Protein AF-A0A7R9P0W7-F1 (afdb_monomer_lite)

Foldseek 3Di:
DVVLVVLQVCCVPVLVVPPAAAEDDACCQPVNDPAVCRQVVQVVQVVVCLVVQKRAARPPDDDDDPSRVCVVVRSHDHRHHIDGNDDFWDWGWDAHPVRDIDIDIHGRDPDQPPDDDDDPDPDDDDDDDDDPDPVVRVVVVVVVVCVVPPDPDPPRDHDDPPPDDDDPDDDDDDDD

Sequence (176 aa):
DLDTKELNALAKVLLCNRQTPLPIGSIKSNLGNTDAASALVSVVKVLIAMEIGKIPPNYNYNKPSQQVPALVEDKYKVVTETMPWSGDLAAVNNVGLTGSFGHILLRTHSKEKVNFELPTDELPRLLVISGRTKEGLETIINKLYLVHLITPYPRGSQTGVATSGGVTSFGPKRRS

Radius of gyration: 22.58 Å; chains: 1; bounding box: 52×52×61 Å

InterPro domains:
  IPR014031 Beta-ketoacyl synthase, C-terminal domain [PF02801] (3-61)
  IPR016039 Thiolase-like [G3DSA:3.40.47.10] (3-117)
  IPR016039 Thiolase-like [SSF53901] (3-108)
  IPR020841 Polyketide synthase, beta-ketoacyl synthase domain [PS52004] (1-108)
  IPR032821 Polyketide synthase, C-terminal extension [PF16197] (64-144)
  IPR050091 Polyketide and Nonribosomal Peptide Biosynthesis Enzymes [PTHR43775] (3-144)

Organism: NCBI:txid61484

Structure (mmCIF, N/CA/C/O backbone):
data_AF-A0A7R9P0W7-F1
#
_entry.id   AF-A0A7R9P0W7-F1
#
loop_
_atom_site.group_PDB
_atom_site.id
_atom_site.type_symbol
_atom_site.label_atom_id
_atom_site.label_alt_id
_atom_site.label_comp_id
_atom_site.label_asym_id
_atom_site.label_entity_id
_atom_site.label_seq_id
_atom_site.pdbx_PDB_ins_code
_atom_site.Cartn_x
_atom_site.Cartn_y
_atom_site.Cartn_z
_atom_site.occupancy
_atom_site.B_iso_or_equiv
_atom_site.auth_seq_id
_atom_site.auth_comp_id
_atom_site.auth_asym_id
_atom_site.auth_atom_id
_atom_site.pdbx_PDB_model_num
ATOM 1 N N . ASP A 1 1 ? -2.095 12.577 19.657 1.00 75.69 1 ASP A N 1
ATOM 2 C CA . ASP A 1 1 ? -1.528 11.760 18.579 1.00 75.69 1 ASP A CA 1
ATOM 3 C C . ASP A 1 1 ? -2.279 12.026 17.274 1.00 75.69 1 ASP A C 1
ATOM 5 O O . ASP A 1 1 ? -3.492 12.228 17.329 1.00 75.69 1 ASP A O 1
ATOM 9 N N . LEU A 1 2 ? -1.570 12.141 16.150 1.00 81.94 2 LEU A N 1
ATOM 10 C CA . LEU A 1 2 ? -2.145 12.450 14.833 1.00 81.94 2 LEU A CA 1
ATOM 11 C C . LEU A 1 2 ? -2.835 11.220 14.230 1.00 81.94 2 LEU A C 1
ATOM 13 O O . LEU A 1 2 ? -3.956 11.342 13.737 1.00 81.94 2 LEU A O 1
ATOM 17 N N . ASP A 1 3 ? -2.225 10.045 14.379 1.00 83.19 3 ASP A N 1
ATOM 18 C CA . ASP A 1 3 ? -2.725 8.774 13.844 1.00 83.19 3 ASP A CA 1
ATOM 19 C C . ASP A 1 3 ? -4.112 8.434 14.415 1.00 83.19 3 ASP A C 1
ATOM 21 O O . ASP A 1 3 ? -5.041 8.079 13.688 1.00 83.19 3 ASP A O 1
ATOM 25 N N . THR A 1 4 ? -4.306 8.655 15.719 1.00 89.25 4 THR A N 1
ATOM 26 C CA . THR A 1 4 ? -5.614 8.526 16.379 1.00 89.25 4 THR A CA 1
ATOM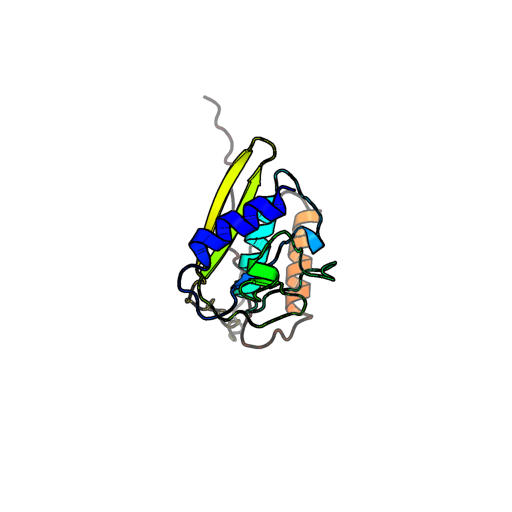 27 C C . THR A 1 4 ? -6.678 9.428 15.742 1.00 89.25 4 THR A C 1
ATOM 29 O O . THR A 1 4 ? -7.817 9.002 15.538 1.00 89.25 4 THR A O 1
ATOM 32 N N . LYS A 1 5 ? -6.342 10.689 15.429 1.00 89.81 5 LYS A N 1
ATOM 33 C CA . LYS A 1 5 ? -7.295 11.635 14.822 1.00 89.81 5 LYS A CA 1
ATOM 34 C C . LYS A 1 5 ? -7.649 11.222 13.397 1.00 89.81 5 LYS A C 1
ATOM 36 O O . LYS A 1 5 ? -8.822 11.281 13.037 1.00 89.81 5 LYS A O 1
ATOM 41 N N . GLU A 1 6 ? -6.658 10.783 12.626 1.00 89.69 6 GLU A N 1
ATOM 42 C CA . GLU A 1 6 ? -6.844 10.281 11.266 1.00 89.69 6 GLU A CA 1
ATOM 43 C C . GLU A 1 6 ? -7.782 9.067 11.251 1.00 89.69 6 GLU A C 1
ATOM 45 O O . GLU A 1 6 ? -8.822 9.096 10.591 1.00 89.69 6 GLU A O 1
ATOM 50 N N . LEU A 1 7 ? -7.480 8.033 12.042 1.00 91.62 7 LEU A N 1
ATOM 51 C CA . LEU A 1 7 ? -8.279 6.806 12.086 1.00 91.62 7 LEU A CA 1
ATOM 52 C C . LEU A 1 7 ? -9.719 7.059 12.542 1.00 91.62 7 LEU A C 1
ATOM 54 O O . LEU A 1 7 ? -10.651 6.484 11.973 1.00 91.62 7 LEU A O 1
ATOM 58 N N . ASN A 1 8 ? -9.913 7.942 13.525 1.00 93.19 8 ASN A N 1
ATOM 59 C CA . ASN A 1 8 ? -11.242 8.321 14.004 1.00 93.19 8 ASN A CA 1
ATOM 60 C C . ASN A 1 8 ? -12.026 9.145 12.970 1.00 93.19 8 ASN A C 1
ATOM 62 O O . ASN A 1 8 ? -13.240 8.973 12.852 1.00 93.19 8 ASN A O 1
ATOM 66 N N . ALA A 1 9 ? -11.367 10.021 12.206 1.00 91.81 9 ALA A N 1
ATOM 67 C CA . ALA A 1 9 ? -12.011 10.761 11.121 1.00 91.81 9 ALA A CA 1
ATOM 68 C C . ALA A 1 9 ? -12.443 9.820 9.987 1.00 91.81 9 ALA A C 1
ATOM 70 O O . ALA A 1 9 ? -13.590 9.872 9.544 1.00 91.81 9 ALA A O 1
ATOM 71 N N . LEU A 1 10 ? -11.560 8.903 9.582 1.00 91.88 10 LEU A N 1
ATOM 72 C CA . LEU A 1 10 ? -11.859 7.891 8.570 1.00 91.88 10 LEU A CA 1
ATOM 73 C C . LEU A 1 10 ? -12.976 6.948 9.016 1.00 91.88 10 LEU A C 1
ATOM 75 O O . LEU A 1 10 ? -13.823 6.591 8.202 1.00 91.88 10 LEU A O 1
ATOM 79 N N . ALA A 1 11 ? -13.034 6.598 10.304 1.00 92.81 11 ALA A N 1
ATOM 80 C CA . ALA A 1 11 ? -14.030 5.663 10.822 1.00 92.81 11 ALA A CA 1
ATOM 81 C C . ALA A 1 11 ? -15.455 6.195 10.632 1.00 92.81 11 ALA A C 1
ATOM 83 O O . ALA A 1 11 ? -16.353 5.447 10.253 1.00 92.81 11 ALA A O 1
ATOM 84 N N . LYS A 1 12 ? -15.648 7.507 10.818 1.00 93.12 12 LYS A N 1
ATOM 85 C CA . LYS A 1 12 ? -16.946 8.173 10.628 1.00 93.12 12 LYS A CA 1
ATOM 86 C C . LYS A 1 12 ? -17.454 8.098 9.188 1.00 93.12 12 LYS A C 1
ATOM 88 O O . LYS A 1 12 ? -18.662 8.123 8.981 1.00 93.12 12 LYS A O 1
ATOM 93 N N . VAL A 1 13 ? -16.550 8.021 8.212 1.00 92.00 13 VAL A N 1
ATOM 94 C CA . VAL A 1 13 ? -16.891 8.062 6.783 1.00 92.00 13 VAL A CA 1
ATOM 95 C C . VAL A 1 13 ? -16.900 6.661 6.173 1.00 92.00 13 VAL A C 1
ATOM 97 O O . VAL A 1 13 ? -17.866 6.277 5.524 1.00 92.00 13 VAL A O 1
ATOM 100 N N . LEU A 1 14 ? -15.842 5.880 6.392 1.00 90.69 14 LEU A N 1
ATOM 101 C CA . LEU A 1 14 ? -15.602 4.609 5.700 1.00 90.69 14 LEU A CA 1
ATOM 102 C C . LEU A 1 14 ? -16.246 3.395 6.375 1.00 90.69 14 LEU A C 1
ATOM 104 O O . LEU A 1 14 ? -16.415 2.360 5.730 1.00 90.69 14 LEU A O 1
ATOM 108 N N . LEU A 1 15 ? -16.568 3.494 7.666 1.00 91.81 15 LEU A N 1
ATOM 109 C CA . LEU A 1 15 ? -17.161 2.388 8.425 1.00 91.81 15 LEU A CA 1
ATOM 110 C C . LEU A 1 15 ? -18.664 2.567 8.647 1.00 91.81 15 LEU A C 1
ATOM 112 O O . LEU A 1 15 ? -19.311 1.663 9.175 1.00 91.81 15 LEU A O 1
ATOM 116 N N . CYS A 1 16 ? -19.233 3.704 8.236 1.00 86.12 16 CYS A N 1
ATOM 117 C CA . CYS A 1 16 ? -20.672 3.919 8.288 1.00 86.12 16 CYS A CA 1
ATOM 118 C C . CYS A 1 16 ? -21.368 2.851 7.427 1.00 86.12 16 CYS A C 1
ATOM 120 O O . CYS A 1 16 ? -21.088 2.731 6.236 1.00 86.12 16 CYS A O 1
ATOM 122 N N . ASN A 1 17 ? -22.239 2.048 8.044 1.00 86.12 17 ASN A N 1
ATOM 123 C CA . ASN A 1 17 ? -22.968 0.935 7.416 1.00 86.12 17 ASN A CA 1
ATOM 124 C C . ASN A 1 17 ? -22.100 -0.217 6.879 1.00 86.12 17 ASN A C 1
ATOM 126 O O . ASN A 1 17 ? -22.574 -1.039 6.091 1.00 86.12 17 ASN A O 1
ATOM 130 N N . ARG A 1 18 ? -20.834 -0.311 7.296 1.00 88.81 18 ARG A N 1
ATOM 131 C CA . ARG A 1 18 ? -19.956 -1.404 6.875 1.00 88.81 18 ARG A CA 1
ATOM 132 C C . ARG A 1 18 ? -20.153 -2.629 7.771 1.00 88.81 18 ARG A C 1
ATOM 134 O O . ARG A 1 18 ? -20.002 -2.533 8.982 1.00 88.81 18 ARG A O 1
ATOM 141 N N . GLN A 1 19 ? -20.438 -3.779 7.158 1.00 87.81 19 GLN A N 1
ATOM 142 C CA . GLN A 1 19 ? -20.652 -5.049 7.871 1.00 87.81 19 GLN A CA 1
ATOM 143 C C . GLN A 1 19 ? -19.373 -5.875 8.058 1.00 87.81 19 GLN A C 1
ATOM 145 O O . GLN A 1 19 ? -19.299 -6.715 8.948 1.00 87.81 19 GLN A O 1
ATOM 150 N N . THR A 1 20 ? -18.363 -5.664 7.210 1.00 90.69 20 THR A N 1
ATOM 151 C CA . THR A 1 20 ? -17.093 -6.398 7.268 1.00 90.69 20 THR A CA 1
ATOM 152 C C . THR A 1 20 ? -15.963 -5.497 7.758 1.00 90.69 20 THR A C 1
ATOM 154 O O . THR A 1 20 ? -15.909 -4.329 7.358 1.00 90.69 20 THR A O 1
ATOM 157 N N . PRO A 1 21 ? -15.018 -6.010 8.564 1.00 92.25 21 PRO A N 1
ATOM 158 C CA . PRO A 1 21 ? -13.853 -5.235 8.973 1.00 92.25 21 PRO A CA 1
ATOM 159 C C . PRO A 1 21 ? -13.101 -4.670 7.765 1.00 92.25 21 PRO A C 1
ATOM 161 O O . PRO A 1 21 ? -12.907 -5.363 6.763 1.00 92.25 21 PRO A O 1
ATOM 164 N N . LEU A 1 22 ? -12.689 -3.404 7.831 1.00 93.31 22 LEU A N 1
ATOM 165 C CA . LEU A 1 22 ? -11.875 -2.786 6.787 1.00 93.31 22 LEU A CA 1
ATOM 166 C C . LEU A 1 22 ? -10.396 -3.124 7.031 1.00 93.31 22 LEU A C 1
ATOM 168 O O . LEU A 1 22 ? -9.871 -2.734 8.079 1.00 93.31 22 LEU A O 1
ATOM 172 N N . PRO A 1 23 ? -9.705 -3.806 6.096 1.00 94.06 23 PRO A N 1
ATOM 173 C CA . PRO A 1 23 ? -8.267 -4.004 6.196 1.00 94.06 23 PRO A CA 1
ATOM 174 C C . PRO A 1 23 ? -7.545 -2.658 6.139 1.00 94.06 23 PRO A C 1
ATOM 176 O O . PRO A 1 23 ? -7.763 -1.875 5.214 1.00 94.06 23 PRO A O 1
ATOM 179 N N . ILE A 1 24 ? -6.683 -2.391 7.116 1.00 93.88 24 ILE A N 1
ATOM 180 C CA . ILE A 1 24 ? -5.887 -1.165 7.178 1.00 93.88 24 ILE A CA 1
ATOM 181 C C . ILE A 1 24 ? -4.402 -1.471 7.357 1.00 93.88 24 ILE A C 1
ATOM 183 O O . ILE A 1 24 ? -3.994 -2.506 7.892 1.00 93.88 24 ILE A O 1
ATOM 187 N N . GLY A 1 25 ? -3.575 -0.534 6.910 1.00 92.25 25 GLY A N 1
ATOM 188 C CA . GLY A 1 25 ? -2.138 -0.600 7.078 1.00 92.25 25 GLY A CA 1
ATOM 189 C C . GLY A 1 25 ? -1.444 0.697 6.704 1.00 92.25 25 GLY A C 1
ATOM 190 O O . GLY A 1 25 ? -2.039 1.591 6.114 1.00 92.25 25 GLY A O 1
ATOM 191 N N . SER A 1 26 ? -0.158 0.765 7.015 1.00 91.56 26 SER A N 1
ATOM 192 C CA . SER A 1 26 ? 0.719 1.892 6.729 1.00 91.56 26 SER A CA 1
ATOM 193 C C . SER A 1 26 ? 2.006 1.375 6.100 1.00 91.56 26 SER A C 1
ATOM 195 O O . SER A 1 26 ? 2.439 0.263 6.382 1.00 91.56 26 SER A O 1
ATOM 197 N N . ILE A 1 27 ? 2.620 2.131 5.194 1.00 91.50 27 ILE A N 1
ATOM 198 C CA . ILE A 1 27 ? 3.973 1.794 4.723 1.00 91.50 27 ILE A CA 1
ATOM 199 C C . ILE A 1 27 ? 5.045 2.240 5.727 1.00 91.50 27 ILE A C 1
ATOM 201 O O . ILE A 1 27 ? 6.164 1.729 5.713 1.00 91.50 27 ILE A O 1
ATOM 205 N N . LYS A 1 28 ? 4.684 3.151 6.645 1.00 87.94 28 LYS A N 1
ATOM 206 C CA . LYS A 1 28 ? 5.598 3.699 7.653 1.00 87.94 28 LYS A CA 1
ATOM 207 C C . LYS A 1 28 ? 6.122 2.625 8.607 1.00 87.94 28 LYS A C 1
ATOM 209 O O . LYS A 1 28 ? 7.241 2.746 9.086 1.00 87.94 28 LYS A O 1
ATOM 214 N N . SER A 1 29 ? 5.368 1.544 8.824 1.00 84.50 29 SER A N 1
ATOM 215 C CA . SER A 1 29 ? 5.842 0.390 9.599 1.00 84.50 29 SER A CA 1
ATOM 216 C C . SER A 1 29 ? 7.017 -0.341 8.951 1.00 84.50 29 SER A C 1
ATOM 218 O O . SER A 1 29 ? 7.754 -1.029 9.644 1.00 84.50 29 SER A O 1
ATOM 220 N N . ASN A 1 30 ? 7.178 -0.228 7.630 1.00 86.94 30 ASN A N 1
ATOM 221 C CA . ASN A 1 30 ? 8.188 -0.959 6.869 1.00 86.94 30 ASN A CA 1
ATOM 222 C C . ASN A 1 30 ? 9.394 -0.075 6.532 1.00 86.94 30 ASN A C 1
ATOM 224 O O . ASN A 1 30 ? 10.523 -0.545 6.597 1.00 86.94 30 ASN A O 1
ATOM 228 N N . LEU A 1 31 ? 9.156 1.185 6.154 1.00 87.06 31 LEU A N 1
ATOM 229 C CA . LEU A 1 31 ? 10.192 2.095 5.644 1.00 87.06 31 LEU A CA 1
ATOM 230 C C . LEU A 1 31 ? 10.408 3.343 6.512 1.00 87.06 31 LEU A C 1
ATOM 232 O O . LEU A 1 31 ? 11.239 4.183 6.179 1.00 87.06 31 LEU A O 1
ATOM 236 N N . GLY A 1 32 ? 9.663 3.490 7.609 1.00 86.00 32 GLY A N 1
ATOM 237 C CA . GLY A 1 32 ? 9.634 4.729 8.380 1.00 86.00 32 GLY A CA 1
ATOM 238 C C . GLY A 1 32 ? 8.904 5.860 7.648 1.00 86.00 32 GLY A C 1
ATOM 239 O O . GLY A 1 32 ? 8.190 5.650 6.663 1.00 86.00 32 GLY A O 1
ATOM 240 N N . ASN A 1 33 ? 9.048 7.083 8.156 1.00 85.31 33 ASN A N 1
ATOM 241 C CA . ASN A 1 33 ? 8.484 8.262 7.512 1.00 85.31 33 ASN A CA 1
ATOM 242 C C . ASN A 1 33 ? 9.430 8.763 6.411 1.00 85.31 33 ASN A C 1
ATOM 244 O O . ASN A 1 33 ? 10.516 9.248 6.700 1.00 85.31 33 ASN A O 1
ATOM 248 N N . THR A 1 34 ? 9.000 8.672 5.153 1.00 87.44 34 THR A N 1
ATOM 249 C CA . THR A 1 34 ? 9.758 9.154 3.985 1.00 87.44 34 THR A CA 1
ATOM 250 C C . THR A 1 34 ? 9.425 10.611 3.626 1.00 87.44 34 THR A C 1
ATOM 252 O O . THR A 1 34 ? 9.545 11.005 2.464 1.00 87.44 34 THR A O 1
ATOM 255 N N . ASP A 1 35 ? 8.917 11.383 4.592 1.00 86.44 35 ASP A N 1
ATOM 256 C CA . ASP A 1 35 ? 8.549 12.800 4.508 1.00 86.44 35 ASP A CA 1
ATOM 257 C C . ASP A 1 35 ? 7.795 13.164 3.223 1.00 86.44 35 ASP A C 1
ATOM 259 O O . ASP A 1 35 ? 6.672 12.698 3.001 1.00 86.44 35 ASP A O 1
ATOM 263 N N . ALA A 1 36 ? 8.411 13.966 2.350 1.00 86.88 36 ALA A N 1
ATOM 264 C CA . ALA A 1 36 ? 7.815 14.451 1.109 1.00 86.88 36 ALA A CA 1
ATOM 265 C C . ALA A 1 36 ? 7.377 13.317 0.161 1.00 86.88 36 ALA A C 1
ATOM 267 O O . ALA A 1 36 ? 6.461 13.506 -0.636 1.00 86.88 36 ALA A O 1
ATOM 268 N N . ALA A 1 37 ? 7.979 12.128 0.264 1.00 90.12 37 ALA A N 1
ATOM 269 C CA . ALA A 1 37 ? 7.638 10.975 -0.566 1.00 90.12 37 ALA A CA 1
ATOM 270 C C . ALA A 1 37 ? 6.565 10.058 0.051 1.00 90.12 37 ALA A C 1
ATOM 272 O O . ALA A 1 37 ? 6.101 9.139 -0.622 1.00 90.12 37 ALA A O 1
ATOM 273 N N . SER A 1 38 ? 6.148 10.278 1.304 1.00 87.88 38 SER A N 1
ATOM 274 C CA . SER A 1 38 ? 5.263 9.364 2.059 1.00 87.88 38 SER A CA 1
ATOM 275 C C . SER A 1 38 ? 3.965 8.998 1.330 1.00 87.88 38 SER A C 1
ATOM 277 O O . SER A 1 38 ? 3.570 7.826 1.309 1.00 87.88 38 SER A O 1
ATOM 279 N N . ALA A 1 39 ? 3.338 9.968 0.662 1.00 89.25 39 ALA A N 1
ATOM 280 C CA . ALA A 1 39 ? 2.154 9.739 -0.159 1.00 89.25 39 ALA A CA 1
ATOM 281 C C . ALA A 1 39 ? 2.450 8.813 -1.352 1.00 89.25 39 ALA A C 1
ATOM 283 O O . ALA A 1 39 ? 1.737 7.834 -1.569 1.00 89.25 39 ALA A O 1
ATOM 284 N N . LEU A 1 40 ? 3.530 9.081 -2.095 1.00 93.75 40 LEU A N 1
ATOM 285 C CA . LEU A 1 40 ? 3.902 8.305 -3.278 1.00 93.75 40 LEU A CA 1
ATOM 286 C C . LEU A 1 40 ? 4.271 6.865 -2.915 1.00 93.75 40 LEU A C 1
ATOM 288 O O . LEU A 1 40 ? 3.806 5.932 -3.564 1.00 93.75 40 LEU A O 1
ATOM 292 N N . VAL A 1 41 ? 5.053 6.665 -1.853 1.00 94.38 41 VAL A N 1
ATOM 293 C CA . VAL A 1 41 ? 5.432 5.317 -1.404 1.00 94.38 41 VAL A CA 1
ATOM 294 C C . VAL A 1 41 ? 4.190 4.522 -0.969 1.00 94.38 41 VAL A C 1
ATOM 296 O O . VAL A 1 41 ? 4.082 3.328 -1.253 1.00 94.38 41 VAL A O 1
ATOM 299 N N . SER A 1 42 ? 3.204 5.181 -0.353 1.00 93.69 42 SER A N 1
ATOM 300 C CA . SER A 1 42 ? 1.928 4.547 0.009 1.00 93.69 42 SER A CA 1
ATOM 301 C C . SER A 1 42 ? 1.106 4.145 -1.222 1.00 93.69 42 SER A C 1
ATOM 303 O O . SER A 1 42 ? 0.546 3.050 -1.252 1.00 93.69 42 SER A O 1
ATOM 305 N N . VAL A 1 43 ? 1.087 4.978 -2.269 1.00 95.88 43 VAL A N 1
ATOM 306 C CA . VAL A 1 43 ? 0.480 4.628 -3.565 1.00 95.88 43 VAL A CA 1
ATOM 307 C C . VAL A 1 43 ? 1.197 3.433 -4.194 1.00 95.88 43 VAL A C 1
ATOM 309 O O . VAL A 1 43 ? 0.538 2.486 -4.614 1.00 95.88 43 VAL A O 1
ATOM 312 N N . VAL A 1 44 ? 2.534 3.416 -4.195 1.00 95.50 44 VAL A N 1
ATOM 313 C CA . VAL A 1 44 ? 3.329 2.293 -4.722 1.00 95.50 44 VAL A CA 1
ATOM 314 C C . VAL A 1 44 ? 3.021 0.989 -3.977 1.00 95.50 44 VAL A C 1
ATOM 316 O O . VAL A 1 44 ? 2.836 -0.036 -4.631 1.00 95.50 44 VAL A O 1
ATOM 319 N N . LYS A 1 45 ? 2.878 1.015 -2.640 1.00 94.44 45 LYS A N 1
ATOM 320 C CA . LYS A 1 45 ? 2.444 -0.155 -1.846 1.00 94.44 45 LYS A CA 1
ATOM 321 C C . LYS A 1 45 ? 1.128 -0.727 -2.378 1.00 94.44 45 LYS A C 1
ATOM 323 O O . LYS A 1 45 ? 1.026 -1.936 -2.561 1.00 94.44 45 LYS A O 1
ATOM 328 N N . VAL A 1 46 ? 0.136 0.131 -2.626 1.00 95.62 46 VAL A N 1
ATOM 329 C CA . VAL A 1 46 ? -1.182 -0.288 -3.127 1.00 95.62 46 VAL A CA 1
ATOM 330 C C . VAL A 1 46 ? -1.098 -0.813 -4.558 1.00 95.62 46 VAL A C 1
ATOM 332 O O . VAL A 1 46 ? -1.659 -1.867 -4.836 1.00 95.62 46 VAL A O 1
ATOM 335 N N . LEU A 1 47 ? -0.370 -0.134 -5.448 1.00 94.44 47 LEU A N 1
ATOM 336 C CA . LEU A 1 47 ? -0.204 -0.578 -6.835 1.00 94.44 47 LEU A CA 1
ATOM 337 C C . LEU A 1 47 ? 0.459 -1.956 -6.910 1.00 94.44 47 LEU A C 1
ATOM 339 O O . LEU A 1 47 ? -0.019 -2.824 -7.633 1.00 94.44 47 LEU A O 1
ATOM 343 N N . ILE A 1 48 ? 1.512 -2.184 -6.120 1.00 93.00 48 ILE A N 1
ATOM 344 C CA . ILE A 1 48 ? 2.161 -3.496 -6.032 1.00 93.00 48 ILE A CA 1
ATOM 345 C C . ILE A 1 48 ? 1.193 -4.528 -5.448 1.00 93.00 48 ILE A C 1
ATOM 347 O O . ILE A 1 48 ? 1.098 -5.623 -5.989 1.00 93.00 48 ILE A O 1
ATOM 351 N N . ALA A 1 49 ? 0.451 -4.189 -4.388 1.00 93.25 49 ALA A N 1
ATOM 352 C CA . ALA A 1 49 ? -0.510 -5.102 -3.771 1.00 93.25 49 ALA A CA 1
ATOM 353 C C . ALA A 1 49 ? -1.619 -5.546 -4.740 1.00 93.25 49 ALA A C 1
ATOM 355 O O . ALA A 1 49 ? -1.974 -6.725 -4.762 1.00 93.25 49 ALA A O 1
ATOM 356 N N . MET A 1 50 ? -2.126 -4.619 -5.559 1.00 92.50 50 MET A N 1
ATOM 357 C CA . MET A 1 50 ? -3.091 -4.899 -6.625 1.00 92.50 50 MET A CA 1
ATOM 358 C C . MET A 1 50 ? -2.481 -5.772 -7.727 1.00 92.50 50 MET A C 1
ATOM 360 O O . MET A 1 50 ? -3.113 -6.732 -8.150 1.00 92.50 50 MET A O 1
ATOM 364 N N . GLU A 1 51 ? -1.254 -5.468 -8.164 1.00 89.62 51 GLU A N 1
ATOM 365 C CA . GLU A 1 51 ? -0.552 -6.215 -9.217 1.00 89.62 51 GLU A CA 1
ATOM 366 C C . GLU A 1 51 ? -0.287 -7.673 -8.813 1.00 89.62 51 GLU A C 1
ATOM 368 O O . GLU A 1 51 ? -0.499 -8.583 -9.608 1.00 89.62 51 GLU A O 1
ATOM 373 N N . ILE A 1 52 ? 0.169 -7.909 -7.578 1.00 90.81 52 ILE A N 1
ATOM 374 C CA . ILE A 1 52 ? 0.506 -9.259 -7.095 1.00 90.81 52 ILE A CA 1
ATOM 375 C C . ILE A 1 52 ? -0.677 -9.979 -6.429 1.00 90.81 52 ILE A C 1
ATOM 377 O O . ILE A 1 52 ? -0.530 -11.120 -5.987 1.00 90.81 52 ILE A O 1
ATOM 381 N N . GLY A 1 53 ? -1.822 -9.306 -6.283 1.00 92.56 53 GLY A N 1
ATOM 382 C CA . GLY A 1 53 ? -3.020 -9.843 -5.638 1.00 92.56 53 GLY A CA 1
ATOM 383 C C . GLY A 1 53 ? -2.876 -10.113 -4.132 1.00 92.56 53 GLY A C 1
ATOM 384 O O . GLY A 1 53 ? -3.565 -10.986 -3.598 1.00 92.56 53 GLY A O 1
ATOM 385 N N . LYS A 1 54 ? -1.982 -9.411 -3.419 1.00 94.88 54 LYS A N 1
ATOM 386 C CA . LYS A 1 54 ? -1.722 -9.622 -1.980 1.00 94.88 54 LYS A CA 1
ATOM 387 C C . LYS A 1 54 ? -1.458 -8.319 -1.238 1.00 94.88 54 LYS A C 1
ATOM 389 O O . LYS A 1 54 ? -0.697 -7.478 -1.701 1.00 94.88 54 LYS A O 1
ATOM 394 N N . ILE A 1 55 ? -2.011 -8.192 -0.035 1.00 94.31 55 ILE A N 1
ATOM 395 C CA . ILE A 1 55 ? -1.744 -7.078 0.878 1.00 94.31 55 ILE A CA 1
ATOM 396 C C . ILE A 1 55 ? -0.588 -7.477 1.809 1.00 94.31 55 ILE A C 1
ATOM 398 O O . ILE A 1 55 ? -0.721 -8.465 2.539 1.00 94.31 55 ILE A O 1
ATOM 402 N N . PRO A 1 56 ? 0.538 -6.739 1.806 1.00 92.38 56 PRO A N 1
ATOM 403 C CA . PRO A 1 56 ? 1.671 -7.038 2.673 1.00 92.38 56 PRO A CA 1
ATOM 404 C C . PRO A 1 56 ? 1.389 -6.660 4.141 1.00 92.38 56 PRO A C 1
ATOM 406 O O . PRO A 1 56 ? 0.620 -5.724 4.398 1.00 92.38 56 PRO A O 1
ATOM 409 N N . PRO A 1 57 ? 2.044 -7.337 5.101 1.00 92.62 57 PRO A N 1
ATOM 410 C CA . PRO A 1 57 ? 1.848 -7.105 6.526 1.00 92.62 57 PRO A CA 1
ATOM 411 C C . PRO A 1 57 ? 2.432 -5.766 6.989 1.00 92.62 57 PRO A C 1
ATOM 413 O O . PRO A 1 57 ? 3.419 -5.260 6.444 1.00 92.62 57 PRO A O 1
ATOM 416 N N . ASN A 1 58 ? 1.832 -5.215 8.040 1.00 89.88 58 ASN A N 1
ATOM 417 C CA . ASN A 1 58 ? 2.384 -4.129 8.836 1.00 89.88 58 ASN A CA 1
ATOM 418 C C . ASN A 1 58 ? 3.192 -4.724 9.991 1.00 89.88 58 ASN A C 1
ATOM 420 O O . ASN A 1 58 ? 2.705 -5.592 10.716 1.00 89.88 58 ASN A O 1
ATOM 424 N N . TYR A 1 59 ? 4.410 -4.228 10.177 1.00 85.06 59 TYR A N 1
ATOM 425 C CA . TYR A 1 59 ? 5.274 -4.618 11.289 1.00 85.06 59 TYR A CA 1
ATOM 426 C C . TYR A 1 59 ? 5.052 -3.721 12.511 1.00 85.06 59 TYR A C 1
ATOM 428 O O . TYR A 1 59 ? 4.505 -2.624 12.402 1.00 85.06 59 TYR A O 1
ATOM 436 N N . ASN A 1 60 ? 5.513 -4.184 13.675 1.00 82.38 60 ASN A N 1
ATOM 437 C CA . ASN A 1 60 ? 5.465 -3.456 14.950 1.00 82.38 60 ASN A CA 1
ATOM 438 C C . ASN A 1 60 ? 4.045 -3.133 15.453 1.00 82.38 60 ASN A C 1
ATOM 440 O O . ASN A 1 60 ? 3.840 -2.143 16.154 1.00 82.38 60 ASN A O 1
ATOM 444 N N . TYR A 1 61 ? 3.063 -3.974 15.118 1.00 83.69 61 TYR A N 1
ATOM 445 C CA . TYR A 1 61 ? 1.710 -3.882 15.660 1.00 83.69 61 TYR A CA 1
ATOM 446 C C . TYR A 1 61 ? 1.458 -5.007 16.668 1.00 83.69 61 TYR A C 1
ATOM 448 O O . TYR A 1 61 ? 1.297 -6.161 16.280 1.00 83.69 61 TYR A O 1
ATOM 456 N N . ASN A 1 62 ? 1.408 -4.658 17.957 1.00 80.38 62 ASN A N 1
ATOM 457 C CA . ASN A 1 62 ? 1.239 -5.641 19.036 1.00 80.38 62 ASN A CA 1
ATOM 458 C C . ASN A 1 62 ? -0.138 -5.563 19.705 1.00 80.38 62 ASN A C 1
ATOM 460 O O . ASN A 1 62 ? -0.738 -6.588 20.009 1.00 80.38 62 ASN A O 1
ATOM 464 N N . LYS A 1 63 ? -0.638 -4.350 19.974 1.00 84.75 63 LYS A N 1
ATOM 465 C CA . LYS A 1 63 ? -1.907 -4.131 20.679 1.00 84.75 63 LYS A CA 1
ATOM 466 C C . LYS A 1 63 ? -2.690 -2.994 20.017 1.00 84.75 63 LYS A C 1
ATOM 468 O O . LYS A 1 63 ? -2.080 -1.969 19.701 1.00 84.75 63 LYS A O 1
ATOM 473 N N . PRO A 1 64 ? -4.020 -3.121 19.848 1.00 84.44 64 PRO A N 1
ATOM 474 C CA . PRO A 1 64 ? -4.847 -2.023 19.367 1.00 84.44 64 PRO A CA 1
ATOM 475 C C . PRO A 1 64 ? -4.770 -0.815 20.304 1.00 84.44 64 PRO A C 1
ATOM 477 O O . PRO A 1 64 ? -4.834 -0.943 21.532 1.00 84.44 64 PRO A O 1
ATOM 480 N N . SER A 1 65 ? -4.658 0.375 19.710 1.00 85.44 65 SER A N 1
ATOM 481 C CA . SER A 1 65 ? -4.727 1.635 20.449 1.00 85.44 65 SER A CA 1
ATOM 482 C C . SER A 1 65 ? -6.127 1.819 21.033 1.00 85.44 65 SER A C 1
ATOM 484 O O . SER A 1 65 ? -7.112 1.867 20.299 1.00 85.44 65 SER A O 1
ATOM 486 N N . GLN A 1 66 ? -6.209 1.986 22.355 1.00 89.62 66 GLN A N 1
ATOM 487 C CA . GLN A 1 66 ? -7.466 2.228 23.079 1.00 89.62 66 GLN A CA 1
ATOM 488 C C . GLN A 1 66 ? -8.115 3.576 22.714 1.00 89.62 66 GLN A C 1
ATOM 490 O O . GLN A 1 66 ? -9.278 3.809 23.017 1.00 89.62 66 GLN A O 1
ATOM 495 N N . GLN A 1 67 ? -7.373 4.475 22.056 1.00 90.69 67 GLN A N 1
ATOM 496 C CA . GLN A 1 67 ? -7.872 5.788 21.636 1.00 90.69 67 GLN A CA 1
ATOM 497 C C . GLN A 1 67 ? -8.656 5.747 20.312 1.00 90.69 67 GLN A C 1
ATOM 499 O O . GLN A 1 67 ? -9.202 6.768 19.884 1.00 90.69 67 GLN A O 1
ATOM 504 N N . VAL A 1 68 ? -8.700 4.587 19.649 1.00 92.31 68 VAL A N 1
ATOM 505 C CA . VAL A 1 68 ? -9.400 4.378 18.377 1.00 92.31 68 VAL A CA 1
ATOM 506 C C . VAL A 1 68 ? -10.451 3.283 18.585 1.00 92.31 68 VAL A C 1
ATOM 508 O O . VAL A 1 68 ? -10.131 2.102 18.447 1.00 92.31 68 VAL A O 1
ATOM 511 N N . PRO A 1 69 ? -11.714 3.638 18.898 1.00 92.88 69 PRO A N 1
ATOM 512 C CA . PRO A 1 69 ? -12.773 2.663 19.175 1.00 92.88 69 PRO A CA 1
ATOM 513 C C . PRO A 1 69 ? -12.951 1.632 18.058 1.00 92.88 69 PRO A C 1
ATOM 515 O O . PRO A 1 69 ? -13.108 0.450 18.327 1.00 92.88 69 PRO A O 1
ATOM 518 N N . ALA A 1 70 ? -12.800 2.045 16.796 1.00 92.00 70 ALA A N 1
ATOM 519 C CA . ALA A 1 70 ? -12.908 1.152 15.643 1.00 92.00 70 ALA A CA 1
ATOM 520 C C . ALA A 1 70 ? -11.857 0.020 15.604 1.00 92.00 70 ALA A C 1
ATOM 522 O O . ALA A 1 70 ? -12.106 -0.995 14.960 1.00 92.00 70 ALA A O 1
ATOM 523 N N . LEU A 1 71 ? -10.702 0.177 16.269 1.00 92.00 71 LEU A N 1
ATOM 524 C CA . LEU A 1 71 ? -9.718 -0.901 16.449 1.00 92.00 71 LEU A CA 1
ATOM 525 C C . LEU A 1 71 ? -10.101 -1.853 17.588 1.00 92.00 71 LEU A C 1
ATOM 527 O O . LEU A 1 71 ? -9.732 -3.016 17.545 1.00 92.00 71 LEU A O 1
ATOM 531 N N . VAL A 1 72 ? -10.788 -1.351 18.615 1.00 92.00 72 VAL A N 1
ATOM 532 C CA . VAL A 1 72 ? -11.236 -2.148 19.769 1.00 92.00 72 VAL A CA 1
ATOM 533 C C . VAL A 1 72 ? -12.507 -2.934 19.432 1.00 92.00 72 VAL A C 1
ATOM 535 O O . VAL A 1 72 ? -12.690 -4.042 19.914 1.00 92.00 72 VAL A O 1
ATOM 538 N N . GLU A 1 73 ? -13.365 -2.372 18.582 1.00 91.50 73 GLU A N 1
ATOM 539 C CA . GLU A 1 73 ? -14.604 -2.982 18.081 1.00 91.50 73 GLU A CA 1
ATOM 540 C C . GLU A 1 73 ? -14.385 -3.889 16.853 1.00 91.50 73 GLU A C 1
ATOM 542 O O . GLU A 1 73 ? -15.354 -4.260 16.194 1.00 91.50 73 GLU A O 1
ATOM 547 N N . ASP A 1 74 ? -13.132 -4.171 16.475 1.00 91.19 74 ASP A N 1
ATOM 548 C CA . ASP A 1 74 ? -12.754 -4.973 15.297 1.00 91.19 74 ASP A CA 1
ATOM 549 C C . ASP A 1 74 ? -13.341 -4.493 13.950 1.00 91.19 74 ASP A C 1
ATOM 551 O O . ASP A 1 74 ? -13.361 -5.222 12.957 1.00 91.19 74 ASP A O 1
ATOM 555 N N . LYS A 1 75 ? -13.783 -3.232 13.857 1.00 93.38 75 LYS A N 1
ATOM 556 C CA . LYS A 1 75 ? -14.246 -2.633 12.590 1.00 93.38 75 LYS A CA 1
ATOM 557 C C . LYS A 1 75 ? -13.089 -2.311 11.647 1.00 93.38 75 LYS A C 1
ATOM 559 O O . LYS A 1 75 ? -13.258 -2.310 10.427 1.00 93.38 75 LYS A O 1
ATOM 564 N N . TYR A 1 76 ? -11.911 -2.048 12.201 1.00 93.88 76 TYR A N 1
ATOM 565 C CA . TYR A 1 76 ? -10.650 -2.017 11.474 1.00 93.88 76 TYR A CA 1
ATOM 566 C C . TYR A 1 76 ? -9.869 -3.302 11.719 1.00 93.88 76 TYR A C 1
ATOM 568 O O . TYR A 1 76 ? -9.661 -3.697 12.861 1.00 93.88 76 TYR A O 1
ATOM 576 N N . LYS A 1 77 ? -9.348 -3.899 10.645 1.00 91.88 77 LYS A N 1
ATOM 577 C CA . LYS A 1 77 ? -8.444 -5.047 10.715 1.00 91.88 77 LYS A CA 1
ATOM 578 C C . LYS A 1 77 ? -7.046 -4.619 10.292 1.00 91.88 77 LYS A C 1
ATOM 580 O O . LYS A 1 77 ? -6.785 -4.439 9.104 1.00 91.88 77 LYS A O 1
ATOM 585 N N . VAL A 1 78 ? -6.137 -4.447 11.250 1.00 93.25 78 VAL A N 1
ATOM 586 C CA . VAL A 1 78 ? -4.728 -4.187 10.924 1.00 93.25 78 VAL A CA 1
ATOM 587 C C . VAL A 1 78 ? -4.138 -5.439 10.288 1.00 93.25 78 VAL A C 1
ATOM 589 O O . VAL A 1 78 ? -4.197 -6.525 10.857 1.00 93.25 78 VAL A O 1
ATOM 592 N N . VAL A 1 79 ? -3.585 -5.294 9.087 1.00 93.94 79 VAL A N 1
ATOM 593 C CA . VAL A 1 79 ? -2.986 -6.419 8.363 1.00 93.94 79 VAL A CA 1
ATOM 594 C C . VAL A 1 79 ? -1.640 -6.753 9.007 1.00 93.94 79 VAL A C 1
ATOM 596 O O . VAL A 1 79 ? -0.685 -6.010 8.814 1.00 93.94 79 VAL A O 1
ATOM 599 N N . THR A 1 80 ? -1.560 -7.818 9.801 1.00 93.12 80 THR A N 1
ATOM 600 C CA . THR A 1 80 ? -0.322 -8.285 10.465 1.00 93.12 80 THR A CA 1
ATOM 601 C C . THR A 1 80 ? 0.341 -9.454 9.742 1.00 93.12 80 THR A C 1
ATOM 603 O O . THR A 1 80 ? 1.533 -9.691 9.908 1.00 93.12 80 THR A O 1
ATOM 606 N N . GLU A 1 81 ? -0.412 -10.145 8.890 1.00 92.75 81 GLU A N 1
ATOM 607 C CA . GLU A 1 81 ? 0.050 -11.236 8.036 1.00 92.75 81 GLU A CA 1
ATOM 608 C C . GLU A 1 81 ? -0.330 -10.948 6.583 1.00 92.75 81 GLU A C 1
ATOM 610 O O . GLU A 1 81 ? -1.284 -10.215 6.314 1.00 92.75 81 GLU A O 1
ATOM 615 N N . THR A 1 82 ? 0.417 -11.517 5.634 1.00 94.25 82 THR A N 1
ATOM 616 C CA . THR A 1 82 ? 0.091 -11.355 4.211 1.00 94.25 82 THR A CA 1
ATOM 617 C C . THR A 1 82 ? -1.284 -11.951 3.934 1.00 94.25 82 THR A C 1
ATOM 619 O O . THR A 1 82 ? -1.508 -13.130 4.196 1.00 94.25 82 THR A O 1
ATOM 622 N N . MET A 1 83 ? -2.187 -11.164 3.354 1.00 92.94 83 MET A N 1
ATOM 623 C CA . MET A 1 83 ? -3.542 -11.609 3.022 1.00 92.94 83 MET A CA 1
ATOM 624 C C . MET A 1 83 ? -3.849 -11.399 1.535 1.00 92.94 83 MET A C 1
ATOM 626 O O . MET A 1 83 ? -3.248 -10.519 0.911 1.00 92.94 83 MET A O 1
ATOM 630 N N . PRO A 1 84 ? -4.760 -12.183 0.934 1.00 94.50 84 PRO A N 1
ATOM 631 C CA . PRO A 1 84 ? -5.171 -11.965 -0.448 1.00 94.50 84 PRO A CA 1
ATOM 632 C C . PRO A 1 84 ? -5.824 -10.588 -0.619 1.00 94.50 84 PRO A C 1
ATOM 634 O O . PRO A 1 84 ? -6.550 -10.106 0.253 1.00 94.50 84 PRO A O 1
ATOM 637 N N . TRP A 1 85 ? -5.567 -9.958 -1.761 1.00 91.50 85 TRP A N 1
ATOM 638 C CA . TRP A 1 85 ? -6.269 -8.756 -2.196 1.00 91.50 85 TRP A CA 1
ATOM 639 C C . TRP A 1 85 ? -7.653 -9.156 -2.726 1.00 91.50 85 TRP A C 1
ATOM 641 O O . TRP A 1 85 ? -7.749 -9.873 -3.718 1.00 91.50 85 TRP A O 1
ATOM 651 N N . SER A 1 86 ? -8.725 -8.735 -2.051 1.00 84.12 86 SER A N 1
ATOM 652 C CA . SER A 1 86 ? -10.088 -9.234 -2.303 1.00 84.12 86 SER A CA 1
ATOM 653 C C . SER A 1 86 ? -11.111 -8.148 -2.663 1.00 84.12 86 SER A C 1
ATOM 655 O O . SER A 1 86 ? -12.309 -8.375 -2.518 1.00 84.12 86 SER A O 1
ATOM 657 N N . GLY A 1 87 ? -10.675 -6.950 -3.058 1.00 84.62 87 GLY A N 1
ATOM 658 C CA . GLY A 1 87 ? -11.574 -5.845 -3.411 1.00 84.62 87 GLY A CA 1
ATOM 659 C C . GLY A 1 87 ? -11.065 -5.037 -4.598 1.00 84.62 87 GLY A C 1
ATOM 660 O O . GLY A 1 87 ? -9.924 -5.190 -5.001 1.00 84.62 87 GLY A O 1
ATOM 661 N N . ASP A 1 88 ? -11.888 -4.148 -5.145 1.00 90.06 88 ASP A N 1
ATOM 662 C CA . ASP A 1 88 ? -11.493 -3.361 -6.325 1.00 90.06 88 ASP A CA 1
ATOM 663 C C . ASP A 1 88 ? -10.931 -1.989 -5.975 1.00 90.06 88 ASP A C 1
ATOM 665 O O . ASP A 1 88 ? -10.393 -1.310 -6.842 1.00 90.06 88 ASP A O 1
ATOM 669 N N . LEU A 1 89 ? -11.104 -1.541 -4.730 1.00 94.12 89 LEU A N 1
ATOM 670 C CA . LEU A 1 89 ? -10.795 -0.183 -4.301 1.00 94.12 89 LEU A CA 1
ATOM 671 C C . LEU A 1 89 ? -9.855 -0.183 -3.098 1.00 94.12 89 LEU A C 1
ATOM 673 O O . LEU A 1 89 ? -10.071 -0.906 -2.127 1.00 94.12 89 LEU A O 1
ATOM 677 N N . ALA A 1 90 ? -8.866 0.705 -3.136 1.00 95.69 90 ALA A N 1
ATOM 678 C CA . ALA A 1 90 ? -8.095 1.120 -1.970 1.00 95.69 90 ALA A CA 1
ATOM 679 C C . ALA A 1 90 ? -8.173 2.631 -1.797 1.00 95.69 90 ALA A C 1
ATOM 681 O O . ALA A 1 90 ? -8.215 3.381 -2.770 1.00 95.69 90 ALA A O 1
ATOM 682 N N . ALA A 1 91 ? -8.110 3.061 -0.542 1.00 95.12 91 ALA A N 1
ATOM 683 C CA . ALA A 1 91 ? -7.870 4.445 -0.185 1.00 95.12 91 ALA A CA 1
ATOM 684 C C . ALA A 1 91 ? -6.428 4.609 0.305 1.00 95.12 91 ALA A C 1
ATOM 686 O O . ALA A 1 91 ? -5.945 3.805 1.103 1.00 95.12 91 ALA A O 1
ATOM 687 N N . VAL A 1 92 ? -5.761 5.671 -0.137 1.00 95.00 92 VAL A N 1
ATOM 688 C CA . VAL A 1 92 ? -4.487 6.137 0.414 1.00 95.00 92 VAL A CA 1
ATOM 689 C C . VAL A 1 92 ? -4.723 7.493 1.056 1.00 95.00 92 VAL A C 1
ATOM 691 O O . VAL A 1 92 ? -5.172 8.430 0.396 1.00 95.00 92 VAL A O 1
ATOM 694 N N . ASN A 1 93 ? -4.407 7.583 2.343 1.00 92.69 93 ASN A N 1
ATOM 695 C CA . ASN A 1 93 ? -4.496 8.808 3.122 1.00 92.69 93 ASN A CA 1
ATOM 696 C C . ASN A 1 93 ? -3.101 9.349 3.405 1.00 92.69 93 ASN A C 1
ATOM 698 O O . ASN A 1 93 ? -2.158 8.584 3.620 1.00 92.69 93 ASN A O 1
ATOM 702 N N . ASN A 1 94 ? -2.977 10.671 3.403 1.00 89.25 94 ASN A N 1
ATOM 703 C CA . ASN A 1 94 ? -1.756 11.342 3.801 1.00 89.25 94 ASN A CA 1
ATOM 704 C C . ASN A 1 94 ? -2.059 12.627 4.572 1.00 89.25 94 ASN A C 1
ATOM 706 O O . ASN A 1 94 ? -2.920 13.412 4.167 1.00 89.25 94 ASN A O 1
ATOM 710 N N . VAL A 1 95 ? -1.285 12.861 5.631 1.00 84.81 95 VAL A N 1
ATOM 711 C CA . VAL A 1 95 ? -1.313 14.099 6.407 1.00 84.81 95 VAL A CA 1
ATOM 712 C C . VAL A 1 95 ? 0.068 14.738 6.363 1.00 84.81 95 VAL A C 1
ATOM 714 O O . VAL A 1 95 ? 1.051 14.157 6.819 1.00 84.81 95 VAL A O 1
ATOM 717 N N . GLY A 1 96 ? 0.142 15.931 5.782 1.00 80.38 96 GLY A N 1
ATOM 718 C CA . GLY A 1 96 ? 1.360 16.726 5.725 1.00 80.38 96 GLY A CA 1
ATOM 719 C C . GLY A 1 96 ? 1.642 17.440 7.046 1.00 80.38 96 GLY A C 1
ATOM 720 O O . GLY A 1 96 ? 0.728 17.785 7.793 1.00 80.38 96 GLY A O 1
ATOM 721 N N . LEU 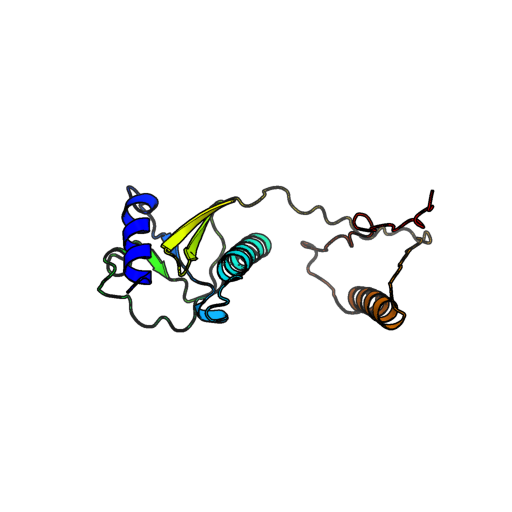A 1 97 ? 2.920 17.737 7.291 1.00 76.19 97 LEU A N 1
ATOM 722 C CA . LEU A 1 97 ? 3.384 18.463 8.482 1.00 76.19 97 LEU A CA 1
ATOM 723 C C . LEU A 1 97 ? 2.694 19.824 8.671 1.00 76.19 97 LEU A C 1
ATOM 725 O O . LEU A 1 97 ? 2.449 20.242 9.797 1.00 76.19 97 LEU A O 1
ATOM 729 N N . THR A 1 98 ? 2.343 20.497 7.574 1.00 82.25 98 THR A N 1
ATOM 730 C CA . THR A 1 98 ? 1.674 21.808 7.573 1.00 82.25 98 THR A CA 1
ATOM 731 C C . THR A 1 98 ? 0.152 21.724 7.737 1.00 82.25 98 THR A C 1
ATOM 733 O O . THR A 1 98 ? -0.532 22.727 7.565 1.00 82.25 98 THR A O 1
ATOM 736 N N . GLY A 1 99 ? -0.400 20.540 8.026 1.00 77.69 99 GLY A N 1
ATOM 737 C CA . GLY A 1 99 ? -1.843 20.331 8.176 1.00 77.69 99 GLY A CA 1
ATOM 738 C C . GLY A 1 99 ? -2.601 20.117 6.862 1.00 77.69 99 GLY A C 1
ATOM 739 O O . GLY A 1 99 ? -3.829 20.138 6.860 1.00 77.69 99 GLY A O 1
ATOM 740 N N . SER A 1 100 ? -1.900 19.901 5.746 1.00 84.12 100 SER A N 1
ATOM 741 C CA . SER A 1 100 ? -2.526 19.543 4.468 1.00 84.12 100 SER A CA 1
ATOM 742 C C . SER A 1 100 ? -2.970 18.079 4.474 1.00 84.12 100 SER A C 1
ATOM 744 O O . SER A 1 100 ? -2.197 17.202 4.861 1.00 84.12 100 SER A O 1
ATOM 746 N N . PHE A 1 101 ? -4.180 17.804 3.988 1.00 86.50 101 PHE A N 1
ATOM 747 C CA . PHE A 1 101 ? -4.734 16.451 3.899 1.00 86.50 101 PHE A CA 1
ATOM 748 C C . PHE A 1 101 ? -4.903 16.029 2.441 1.00 86.50 101 PHE A C 1
ATOM 750 O O . PHE A 1 101 ? -5.378 16.805 1.614 1.00 86.50 101 PHE A O 1
ATOM 757 N N . GLY A 1 102 ? -4.530 14.788 2.137 1.00 89.69 102 GLY A N 1
ATOM 758 C CA . GLY A 1 102 ? -4.752 14.161 0.838 1.00 89.69 102 GLY A CA 1
ATOM 759 C C . GLY A 1 102 ? -5.447 12.814 0.998 1.00 89.69 102 GLY A C 1
ATOM 760 O O . GLY A 1 102 ? -5.078 12.025 1.867 1.00 89.69 102 GLY A O 1
ATOM 761 N N . HIS A 1 103 ? -6.433 12.553 0.143 1.00 93.19 103 HIS A N 1
ATOM 762 C CA . HIS A 1 103 ? -7.151 11.285 0.063 1.00 93.19 103 HIS A CA 1
ATOM 763 C C . HIS A 1 103 ? -7.225 10.854 -1.399 1.00 93.19 103 HIS A C 1
ATOM 765 O O . HIS A 1 103 ? -7.712 11.604 -2.244 1.00 93.19 103 HIS A O 1
ATOM 771 N N . ILE A 1 104 ? -6.729 9.659 -1.702 1.00 95.50 104 ILE A N 1
ATOM 772 C CA . ILE A 1 104 ? -6.705 9.108 -3.058 1.00 95.50 104 ILE A CA 1
ATOM 773 C C . ILE A 1 104 ? -7.459 7.788 -3.047 1.00 95.50 104 ILE A C 1
ATOM 775 O O . ILE A 1 104 ? -7.148 6.911 -2.246 1.00 95.50 104 ILE A O 1
ATOM 779 N N . LEU A 1 105 ? -8.403 7.630 -3.972 1.00 95.69 105 LEU A N 1
ATOM 780 C CA . LEU A 1 105 ? -9.031 6.347 -4.261 1.00 95.69 105 LEU A CA 1
ATOM 781 C C . LEU A 1 105 ? -8.376 5.733 -5.495 1.00 95.69 105 LEU A C 1
ATOM 783 O O . LEU A 1 105 ? -8.314 6.353 -6.555 1.00 95.69 105 LEU A O 1
ATOM 787 N N . LEU A 1 106 ? -7.895 4.506 -5.346 1.00 95.62 106 LEU A N 1
ATOM 788 C CA . LEU A 1 106 ? -7.301 3.709 -6.408 1.00 95.62 106 LEU A CA 1
ATOM 789 C C . LEU A 1 106 ? -8.236 2.551 -6.719 1.00 95.62 106 LEU A C 1
ATOM 791 O O . LEU A 1 106 ? -8.721 1.894 -5.799 1.00 95.62 106 LEU A O 1
ATOM 795 N N . ARG A 1 107 ? -8.462 2.299 -8.010 1.00 95.25 107 ARG A N 1
ATOM 796 C CA . ARG A 1 107 ? -9.233 1.153 -8.487 1.00 95.25 107 ARG A CA 1
ATOM 797 C C . ARG A 1 107 ? -8.323 0.175 -9.216 1.00 95.25 107 ARG A C 1
ATOM 799 O O . ARG A 1 107 ? -7.550 0.597 -10.075 1.00 95.25 107 ARG A O 1
ATOM 806 N N . THR A 1 108 ? -8.452 -1.111 -8.912 1.00 91.25 108 THR A N 1
ATOM 807 C CA . THR A 1 108 ? -7.790 -2.175 -9.668 1.00 91.25 108 THR A CA 1
ATOM 808 C C . THR A 1 108 ? -8.248 -2.136 -11.122 1.00 91.25 108 THR A C 1
ATOM 810 O O . THR A 1 108 ? -9.434 -2.003 -11.424 1.00 91.25 108 THR A O 1
ATOM 813 N N . HIS A 1 109 ? -7.295 -2.239 -12.041 1.00 88.38 109 HIS A N 1
ATOM 814 C CA . HIS A 1 109 ? -7.593 -2.288 -13.462 1.00 88.38 109 HIS A CA 1
ATOM 815 C C . HIS A 1 109 ? -7.874 -3.736 -13.878 1.00 88.38 109 HIS A C 1
ATOM 817 O O . HIS A 1 109 ? -7.020 -4.598 -13.704 1.00 88.38 109 HIS A O 1
ATOM 823 N N . SER A 1 110 ? -9.059 -4.004 -14.432 1.00 81.75 110 SER A N 1
ATOM 824 C CA . SER A 1 110 ? -9.507 -5.363 -14.781 1.00 81.75 110 SER A CA 1
ATOM 825 C C . SER A 1 110 ? -8.875 -5.925 -16.053 1.00 81.75 110 SER A C 1
ATOM 827 O O . SER A 1 110 ? -8.986 -7.118 -16.317 1.00 81.75 110 SER A O 1
ATOM 829 N N . LYS A 1 111 ? -8.222 -5.086 -16.866 1.00 83.44 111 LYS A N 1
ATOM 830 C CA . LYS A 1 111 ? -7.496 -5.577 -18.039 1.00 83.44 111 LYS A CA 1
ATOM 831 C C . LYS A 1 111 ? -6.262 -6.320 -17.560 1.00 83.44 111 LYS A C 1
ATOM 833 O O . LYS A 1 111 ? -5.322 -5.698 -17.058 1.00 83.44 111 LYS A O 1
ATOM 838 N N . GLU A 1 112 ? -6.260 -7.622 -17.787 1.00 76.88 112 GLU A N 1
ATOM 839 C CA . GLU A 1 112 ? -5.057 -8.420 -17.650 1.00 76.88 112 GLU A CA 1
ATOM 840 C C . GLU A 1 112 ? -3.978 -7.872 -18.583 1.00 76.88 112 GLU A C 1
ATOM 842 O O . GLU A 1 112 ? -4.237 -7.481 -19.730 1.00 76.88 112 GLU A O 1
ATOM 847 N N . LYS A 1 113 ? -2.748 -7.798 -18.074 1.00 70.94 113 LYS A N 1
ATOM 848 C CA . LYS A 1 113 ? -1.606 -7.471 -18.919 1.00 70.94 113 LYS A CA 1
ATOM 849 C C . LYS A 1 113 ? -1.454 -8.600 -19.927 1.00 70.94 113 LYS A C 1
ATOM 851 O O . LYS A 1 113 ? -1.039 -9.698 -19.571 1.00 70.94 113 LYS A O 1
ATOM 856 N N . VAL A 1 114 ? -1.803 -8.309 -21.179 1.00 75.50 114 VAL A N 1
ATOM 857 C CA . VAL A 1 114 ? -1.535 -9.210 -22.297 1.00 75.50 114 VAL A CA 1
ATOM 858 C C . VAL A 1 114 ? -0.027 -9.291 -22.437 1.00 75.50 114 VAL A C 1
ATOM 860 O O . VAL A 1 114 ? 0.636 -8.365 -22.906 1.00 75.50 114 VAL A O 1
ATOM 863 N N . ASN A 1 115 ? 0.502 -10.401 -21.961 1.00 68.62 115 ASN A N 1
ATOM 864 C CA . ASN A 1 115 ? 1.884 -10.765 -22.128 1.00 68.62 115 ASN A CA 1
ATOM 865 C C . ASN A 1 115 ? 1.961 -11.502 -23.454 1.00 68.62 115 ASN A C 1
ATOM 867 O O . ASN A 1 115 ? 1.496 -12.634 -23.560 1.00 68.62 115 ASN A O 1
ATOM 871 N N . PHE A 1 116 ? 2.452 -10.815 -24.485 1.00 68.12 116 PHE A N 1
ATOM 872 C CA . PHE A 1 116 ? 2.684 -11.457 -25.771 1.00 68.12 116 PHE A CA 1
ATOM 873 C C . PHE A 1 116 ? 3.662 -12.605 -25.553 1.00 68.12 116 PHE A C 1
ATOM 875 O O . PHE A 1 116 ? 4.741 -12.400 -24.990 1.00 68.12 116 PHE A O 1
ATOM 882 N N . GLU A 1 117 ? 3.265 -13.803 -25.973 1.00 63.34 117 GLU A N 1
ATOM 883 C CA . GLU A 1 117 ? 4.179 -14.933 -26.004 1.00 63.34 117 GLU A CA 1
ATOM 884 C C . GLU A 1 117 ? 5.404 -14.547 -26.835 1.00 63.34 117 GLU A C 1
ATOM 886 O O . GLU A 1 117 ? 5.292 -13.838 -27.845 1.00 63.34 117 GLU A O 1
ATOM 891 N N . LEU A 1 118 ? 6.587 -14.979 -26.387 1.00 70.81 118 LEU A N 1
ATOM 892 C CA . LEU A 1 118 ? 7.786 -14.842 -27.203 1.00 70.81 118 LEU A CA 1
ATOM 893 C C . LEU A 1 118 ? 7.495 -15.525 -28.538 1.00 70.81 118 LEU A C 1
ATOM 895 O O . LEU A 1 118 ? 7.103 -16.695 -28.528 1.00 70.81 118 LEU A O 1
ATOM 899 N N . PRO A 1 119 ? 7.647 -14.833 -29.676 1.00 72.31 119 PRO A N 1
ATOM 900 C CA . PRO A 1 119 ? 7.268 -15.464 -30.918 1.00 72.31 119 PRO A CA 1
ATOM 901 C C . PRO A 1 119 ? 8.224 -16.625 -31.194 1.00 72.31 119 PRO A C 1
ATOM 903 O O . PRO A 1 119 ? 9.440 -16.497 -31.031 1.00 72.31 119 PRO A O 1
ATOM 906 N N . THR A 1 120 ? 7.645 -17.754 -31.587 1.00 77.94 120 THR A N 1
ATOM 907 C CA . THR A 1 120 ? 8.332 -19.043 -31.741 1.00 77.94 120 THR A CA 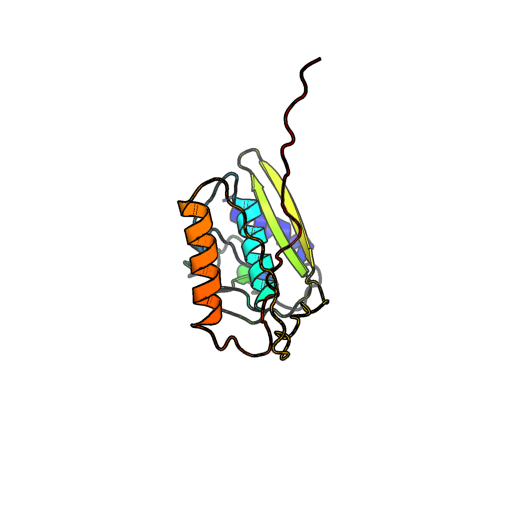1
ATOM 908 C C . THR A 1 120 ? 8.993 -19.218 -33.104 1.00 77.94 120 THR A C 1
ATOM 910 O O . THR A 1 120 ? 9.531 -20.283 -33.389 1.00 77.94 120 THR A O 1
ATOM 913 N N . ASP A 1 121 ? 8.904 -18.215 -33.974 1.00 83.12 121 ASP A N 1
ATOM 914 C CA . ASP A 1 121 ? 9.600 -18.226 -35.254 1.00 83.12 121 ASP A CA 1
ATOM 915 C C . ASP A 1 121 ? 11.110 -17.979 -35.068 1.00 83.12 121 ASP A C 1
ATOM 917 O O . ASP A 1 121 ? 11.549 -17.326 -34.118 1.00 83.12 121 ASP A O 1
ATOM 921 N N . GLU A 1 122 ? 11.911 -18.498 -35.997 1.00 83.38 122 GLU A N 1
ATOM 922 C CA . GLU A 1 122 ? 13.368 -18.308 -36.021 1.00 83.38 122 GLU A CA 1
ATOM 923 C C . GLU A 1 122 ? 13.777 -17.011 -36.747 1.00 83.38 122 GLU A C 1
ATOM 925 O O . GLU A 1 122 ? 14.908 -16.880 -37.222 1.00 83.38 122 GLU A O 1
ATOM 930 N N . LEU A 1 123 ? 12.868 -16.035 -36.883 1.00 85.06 123 LEU A N 1
ATOM 931 C CA . LEU A 1 123 ? 13.175 -14.811 -37.614 1.00 85.06 123 LEU A CA 1
ATOM 932 C C . LEU A 1 123 ? 14.088 -13.906 -36.775 1.00 85.06 123 LEU A C 1
ATOM 934 O O . LEU A 1 123 ? 13.795 -13.631 -35.605 1.00 85.06 123 LEU A O 1
ATOM 938 N N . PRO A 1 124 ? 15.177 -13.375 -37.361 1.00 82.88 124 PRO A N 1
ATOM 939 C CA . PRO A 1 124 ? 16.032 -12.434 -36.658 1.00 82.88 124 PRO A CA 1
ATOM 940 C C . PRO A 1 124 ? 15.240 -11.166 -36.319 1.00 82.88 124 PRO A C 1
ATOM 942 O O . PRO A 1 124 ? 14.605 -10.555 -37.180 1.00 82.88 124 PRO A O 1
ATOM 945 N N . ARG A 1 125 ? 15.303 -10.744 -35.053 1.00 80.50 125 ARG A N 1
ATOM 946 C CA . ARG A 1 125 ? 14.669 -9.512 -34.566 1.00 80.50 125 ARG A CA 1
ATOM 947 C C . ARG A 1 125 ? 15.717 -8.459 -34.259 1.00 80.50 125 ARG A C 1
ATOM 949 O O . ARG A 1 125 ? 16.690 -8.723 -33.556 1.00 80.50 125 ARG A O 1
ATOM 956 N N . LEU A 1 126 ? 15.488 -7.245 -34.751 1.00 84.38 126 LEU A N 1
ATOM 957 C CA . LEU A 1 126 ? 16.338 -6.104 -34.443 1.00 84.38 126 LEU A CA 1
ATOM 958 C C . LEU A 1 126 ? 15.958 -5.525 -33.077 1.00 84.38 126 LEU A C 1
ATOM 960 O O . LEU A 1 126 ? 14.882 -4.950 -32.919 1.00 84.38 126 LEU A O 1
ATOM 964 N N . LEU A 1 127 ? 16.865 -5.635 -32.108 1.00 82.50 127 LEU A N 1
ATOM 965 C CA . LEU A 1 127 ? 16.753 -4.958 -30.821 1.00 82.50 127 LEU A CA 1
ATOM 966 C C . LEU A 1 127 ? 17.649 -3.717 -30.819 1.00 82.50 127 LEU A C 1
ATOM 968 O O . LEU A 1 127 ? 18.873 -3.822 -30.759 1.00 82.50 127 LEU A O 1
ATOM 972 N N . VAL A 1 128 ? 17.039 -2.535 -30.887 1.00 87.44 128 VAL A N 1
ATOM 973 C CA . VAL A 1 128 ? 17.771 -1.263 -30.849 1.00 87.44 128 VAL A CA 1
ATOM 974 C C . VAL A 1 128 ? 17.826 -0.756 -29.413 1.00 87.44 128 VAL A C 1
ATOM 976 O O . VAL A 1 128 ? 16.793 -0.490 -28.801 1.00 87.44 128 VAL A O 1
ATOM 979 N N . ILE A 1 129 ? 19.038 -0.598 -28.881 1.00 86.56 129 ILE A N 1
ATOM 980 C CA . ILE A 1 129 ? 19.277 -0.073 -27.535 1.00 86.56 129 ILE A CA 1
ATOM 981 C C . ILE A 1 129 ? 20.228 1.116 -27.645 1.00 86.56 129 ILE A C 1
ATOM 983 O O . ILE A 1 129 ? 21.263 1.041 -28.301 1.00 86.56 129 ILE A O 1
ATOM 987 N N . SER A 1 130 ? 19.886 2.211 -26.975 1.00 88.81 130 SER A N 1
ATOM 988 C CA . SER A 1 130 ? 20.725 3.404 -26.877 1.00 88.81 130 SER A CA 1
ATOM 989 C C . SER A 1 130 ? 20.865 3.825 -25.420 1.00 88.81 130 SER A C 1
ATOM 991 O O . SER A 1 130 ? 19.895 3.762 -24.665 1.00 88.81 130 SER A O 1
ATOM 993 N N . GLY A 1 131 ? 22.042 4.310 -25.036 1.00 89.44 131 GLY A N 1
ATOM 994 C CA . GLY A 1 131 ? 22.314 4.830 -23.699 1.00 89.44 131 GLY A CA 1
ATOM 995 C C . GLY A 1 131 ? 23.197 6.071 -23.765 1.00 89.44 131 GLY A C 1
ATOM 996 O O . GLY A 1 131 ? 23.914 6.282 -24.739 1.00 89.44 131 GLY A O 1
ATOM 997 N N . ARG A 1 132 ? 23.143 6.905 -22.722 1.00 93.12 132 ARG A N 1
ATOM 998 C CA . ARG A 1 132 ? 23.986 8.109 -22.619 1.00 93.12 132 ARG A CA 1
ATOM 999 C C . ARG A 1 132 ? 25.457 7.773 -22.344 1.00 93.12 132 ARG A C 1
ATOM 1001 O O . ARG A 1 132 ? 26.329 8.546 -22.724 1.00 93.12 132 ARG A O 1
ATOM 1008 N N . THR A 1 133 ? 25.718 6.658 -21.664 1.00 95.81 133 THR A N 1
ATOM 1009 C CA . THR A 1 133 ? 27.062 6.194 -21.297 1.00 95.81 133 THR A CA 1
ATOM 1010 C C . THR A 1 133 ? 27.239 4.728 -21.673 1.00 95.81 133 THR A C 1
ATOM 1012 O O . THR A 1 133 ? 26.255 3.990 -21.806 1.00 95.81 133 THR A O 1
ATOM 1015 N N . LYS A 1 134 ? 28.496 4.305 -21.831 1.00 93.75 134 LYS A N 1
ATOM 1016 C CA . LYS A 1 134 ? 28.849 2.921 -22.155 1.00 93.75 134 LYS A CA 1
ATOM 1017 C C . LYS A 1 134 ? 28.404 1.966 -21.044 1.00 93.75 134 LYS A C 1
ATOM 1019 O O . LYS A 1 134 ? 27.764 0.959 -21.320 1.00 93.75 134 LYS A O 1
ATOM 1024 N N . GLU A 1 135 ? 28.630 2.349 -19.792 1.00 94.00 135 GLU A N 1
ATOM 1025 C CA . GLU A 1 135 ? 28.294 1.565 -18.599 1.00 94.00 135 GLU A CA 1
ATOM 1026 C C . GLU A 1 135 ? 26.771 1.387 -18.456 1.00 94.00 135 GLU A C 1
ATOM 1028 O O . GLU A 1 135 ? 26.278 0.323 -18.074 1.00 94.00 135 GLU A O 1
ATOM 1033 N N . GLY A 1 136 ? 25.996 2.423 -18.803 1.00 90.19 136 GLY A N 1
ATOM 1034 C CA . GLY A 1 136 ? 24.535 2.358 -18.807 1.00 90.19 136 GLY A CA 1
ATOM 1035 C C . GLY A 1 136 ? 24.005 1.405 -19.878 1.00 90.19 136 GLY A C 1
ATOM 1036 O O . GLY A 1 136 ? 23.085 0.631 -19.611 1.00 90.19 136 GLY A O 1
ATOM 1037 N N . LEU A 1 137 ? 24.616 1.416 -21.066 1.00 92.31 137 LEU A N 1
ATOM 1038 C CA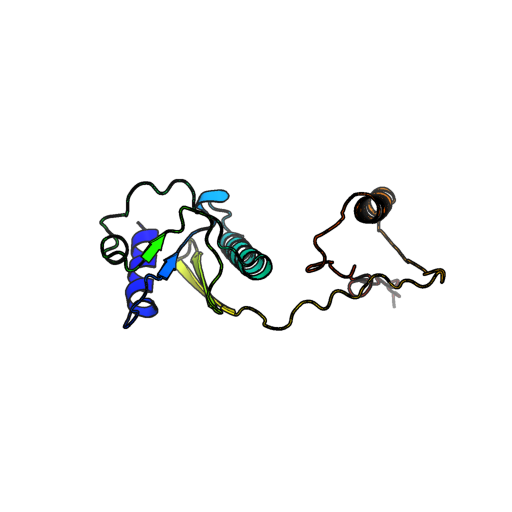 . LEU A 1 137 ? 24.279 0.489 -22.143 1.00 92.31 137 LEU A CA 1
ATOM 1039 C C . LEU A 1 137 ? 24.609 -0.961 -21.756 1.00 92.31 137 LEU A C 1
ATOM 1041 O O . LEU A 1 137 ? 23.752 -1.831 -21.896 1.00 92.31 137 LEU A O 1
ATOM 1045 N N . GLU A 1 138 ? 25.796 -1.211 -21.201 1.00 91.12 138 GLU A N 1
ATOM 1046 C CA . GLU A 1 138 ? 26.208 -2.536 -20.713 1.00 91.12 138 GLU A CA 1
ATOM 1047 C C . GLU A 1 138 ? 25.269 -3.059 -19.619 1.00 91.12 138 GLU A C 1
ATOM 1049 O O . GLU A 1 138 ? 24.879 -4.223 -19.638 1.00 91.12 138 GLU A O 1
ATOM 1054 N N . THR A 1 139 ? 24.819 -2.193 -18.707 1.00 89.56 139 THR A N 1
ATOM 1055 C CA . THR A 1 139 ? 23.847 -2.566 -17.667 1.00 89.56 139 THR A CA 1
ATOM 1056 C C . THR A 1 139 ? 22.511 -3.012 -18.266 1.00 89.56 139 THR A C 1
ATOM 1058 O O . THR A 1 139 ? 21.929 -3.998 -17.812 1.00 89.56 139 THR A O 1
ATOM 1061 N N . ILE A 1 140 ? 22.007 -2.295 -19.277 1.00 87.19 140 ILE A N 1
ATOM 1062 C CA . ILE A 1 140 ? 20.752 -2.646 -19.957 1.00 87.19 140 ILE A CA 1
ATOM 1063 C C . ILE A 1 140 ? 20.913 -3.977 -20.693 1.00 87.19 140 ILE A C 1
ATOM 1065 O O . ILE A 1 140 ? 20.079 -4.866 -20.533 1.00 87.19 140 ILE A O 1
ATOM 1069 N N . ILE A 1 141 ? 22.005 -4.132 -21.442 1.00 87.88 141 ILE A N 1
ATOM 1070 C CA . ILE A 1 141 ? 22.317 -5.353 -22.188 1.00 87.88 141 ILE A CA 1
ATOM 1071 C C . ILE A 1 141 ? 22.416 -6.555 -21.238 1.00 87.88 141 ILE A C 1
ATOM 1073 O O . ILE A 1 141 ? 21.746 -7.562 -21.454 1.00 87.88 141 ILE A O 1
ATOM 1077 N N . ASN A 1 142 ? 23.165 -6.437 -20.139 1.00 86.56 142 ASN A N 1
ATOM 1078 C CA . ASN A 1 142 ? 23.320 -7.514 -19.159 1.00 86.56 142 ASN A CA 1
ATOM 1079 C C . ASN A 1 142 ? 21.994 -7.883 -18.485 1.00 86.56 142 ASN A C 1
ATOM 1081 O O . ASN A 1 142 ? 21.713 -9.065 -18.297 1.00 86.56 142 ASN A O 1
ATOM 1085 N N . LYS A 1 143 ? 21.142 -6.901 -18.161 1.00 82.25 143 LYS A N 1
ATOM 1086 C CA . LYS A 1 143 ? 19.798 -7.180 -17.631 1.00 82.25 143 LYS A CA 1
ATOM 1087 C C . LYS A 1 143 ? 18.947 -7.965 -18.626 1.00 82.25 143 LYS A C 1
ATOM 1089 O O . LYS A 1 143 ? 18.262 -8.896 -18.217 1.00 82.25 143 LYS A O 1
ATOM 1094 N N . LEU A 1 144 ? 19.008 -7.622 -19.911 1.00 78.69 144 LEU A N 1
ATOM 1095 C CA . LEU A 1 144 ? 18.270 -8.334 -20.955 1.00 78.69 144 LEU A CA 1
ATOM 1096 C C . LEU A 1 144 ? 18.784 -9.771 -21.136 1.00 78.69 144 LEU A C 1
ATOM 1098 O O . LEU A 1 144 ? 17.973 -10.691 -21.212 1.00 78.69 144 LEU A O 1
ATOM 1102 N N . TYR A 1 145 ? 20.106 -9.983 -21.111 1.00 72.12 145 TYR A N 1
ATOM 1103 C CA . TYR A 1 145 ? 20.698 -11.326 -21.149 1.00 72.12 145 TYR A CA 1
ATOM 1104 C C . TYR A 1 145 ? 20.298 -12.180 -19.937 1.00 72.12 145 TYR A C 1
ATOM 1106 O O . TYR A 1 145 ? 19.924 -13.339 -20.098 1.00 72.12 145 TYR A O 1
ATOM 1114 N N . LEU A 1 146 ? 20.330 -11.619 -18.722 1.00 59.62 146 LEU A N 1
ATOM 1115 C CA . LEU A 1 146 ? 20.002 -12.355 -17.493 1.00 59.62 146 LEU A CA 1
ATOM 1116 C C . LEU A 1 146 ? 18.523 -12.752 -17.411 1.00 59.62 146 LEU A C 1
ATOM 1118 O O . LEU A 1 146 ? 18.213 -13.8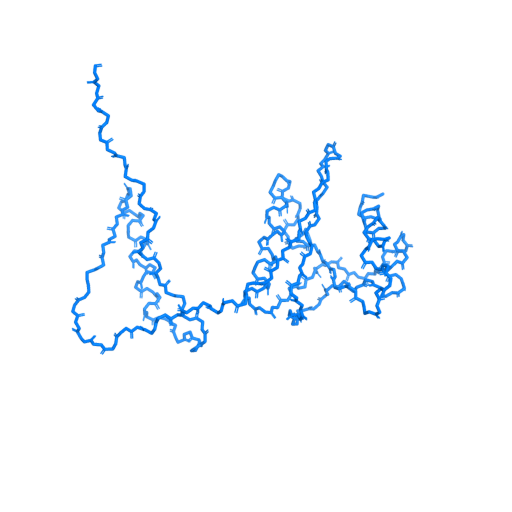57 -16.968 1.00 59.62 146 LEU A O 1
ATOM 1122 N N . VAL A 1 147 ? 17.614 -11.891 -17.878 1.00 58.56 147 VAL A N 1
ATOM 1123 C CA . VAL A 1 147 ? 16.178 -12.210 -17.966 1.00 58.56 147 VAL A CA 1
ATOM 1124 C C . VAL A 1 147 ? 15.922 -13.361 -18.949 1.00 58.56 147 VAL A C 1
ATOM 1126 O O . VAL A 1 147 ? 15.017 -14.161 -18.724 1.00 58.56 147 VAL A O 1
ATOM 1129 N N . HIS A 1 148 ? 16.745 -13.500 -19.992 1.00 52.72 148 HIS A N 1
ATOM 1130 C CA . HIS A 1 148 ? 16.639 -14.600 -20.953 1.00 52.72 148 HIS A CA 1
ATOM 1131 C C . HIS A 1 148 ? 17.211 -15.934 -20.428 1.00 52.72 148 HIS A C 1
ATOM 1133 O O . HIS A 1 148 ? 16.778 -16.993 -20.870 1.00 52.72 148 HIS A O 1
ATOM 1139 N N . LEU A 1 149 ? 18.154 -15.903 -19.475 1.00 42.53 149 LEU A N 1
ATOM 1140 C CA . LEU A 1 149 ? 18.887 -17.091 -19.011 1.00 42.53 149 LEU A CA 1
ATOM 1141 C C . LEU A 1 149 ? 18.391 -17.700 -17.682 1.00 42.53 149 LEU A C 1
ATOM 1143 O O . LEU A 1 149 ? 18.718 -18.853 -17.416 1.00 42.53 149 LEU A O 1
ATOM 1147 N N . ILE A 1 150 ? 17.649 -16.971 -16.829 1.00 38.47 150 ILE A N 1
ATOM 1148 C CA . ILE A 1 150 ? 17.459 -17.379 -15.411 1.00 38.47 150 ILE A CA 1
ATOM 1149 C C . ILE A 1 150 ? 15.993 -17.573 -14.962 1.00 38.47 150 ILE A C 1
ATOM 1151 O O . ILE A 1 150 ? 15.765 -18.086 -13.869 1.00 38.47 150 ILE A O 1
ATOM 1155 N N . THR A 1 151 ? 14.963 -17.282 -15.760 1.00 32.78 151 THR A N 1
ATOM 1156 C CA . THR A 1 151 ? 13.570 -17.445 -15.278 1.00 32.78 151 THR A CA 1
ATOM 1157 C C . THR A 1 151 ? 12.678 -18.317 -16.162 1.00 32.78 151 THR A C 1
ATOM 1159 O O . THR A 1 151 ? 12.189 -17.827 -17.178 1.00 32.78 151 THR A O 1
ATOM 1162 N N . PRO A 1 152 ? 12.279 -19.529 -15.714 1.00 34.16 152 PRO A N 1
ATOM 1163 C CA . PRO A 1 152 ? 10.917 -19.991 -15.931 1.00 34.16 152 PRO A CA 1
ATOM 1164 C C . PRO A 1 152 ? 10.012 -19.148 -15.022 1.00 34.16 152 PRO A C 1
ATOM 1166 O O . PRO A 1 152 ? 9.676 -19.533 -13.904 1.00 34.16 152 PRO A O 1
ATOM 1169 N N . TYR A 1 153 ? 9.672 -17.936 -15.461 1.00 35.72 153 TYR A N 1
ATOM 1170 C CA . TYR A 1 153 ? 8.633 -17.158 -14.793 1.00 35.72 153 TYR A CA 1
ATOM 1171 C C . TYR A 1 153 ? 7.309 -17.924 -14.964 1.00 35.72 153 TYR A C 1
ATOM 1173 O O . TYR A 1 153 ? 7.054 -18.415 -16.074 1.00 35.72 153 TYR A O 1
ATOM 1181 N N . PRO A 1 154 ? 6.485 -18.098 -13.911 1.00 33.19 154 PRO A N 1
ATOM 1182 C CA . PRO A 1 154 ? 5.238 -18.846 -14.019 1.00 33.19 154 PRO A CA 1
ATOM 1183 C C . PRO A 1 154 ? 4.428 -18.283 -15.189 1.00 33.19 154 PRO A C 1
ATOM 1185 O O . PRO A 1 154 ? 4.324 -17.066 -15.344 1.00 33.19 154 PRO A O 1
ATOM 1188 N N . ARG A 1 155 ? 3.908 -19.177 -16.040 1.00 38.59 155 ARG A N 1
ATOM 1189 C CA . ARG A 1 155 ? 3.285 -18.908 -17.355 1.00 38.59 155 ARG A CA 1
ATOM 1190 C C . ARG A 1 155 ? 2.055 -17.969 -17.342 1.00 38.59 155 ARG A C 1
ATOM 1192 O O . ARG A 1 155 ? 1.309 -17.949 -18.307 1.00 38.59 155 ARG A O 1
ATOM 1199 N N . GLY A 1 156 ? 1.826 -17.199 -16.279 1.00 34.84 156 GLY A N 1
ATOM 1200 C CA . GLY A 1 156 ? 0.725 -16.245 -16.140 1.00 34.84 156 GLY A CA 1
ATOM 1201 C C . GLY A 1 156 ? 1.131 -14.769 -16.061 1.00 34.84 156 GLY A C 1
ATOM 1202 O O . GLY A 1 156 ? 0.247 -13.922 -16.028 1.00 34.84 156 GLY A O 1
ATOM 1203 N N . SER A 1 157 ? 2.422 -14.414 -16.023 1.00 35.34 157 SER A N 1
ATOM 1204 C CA . SER A 1 157 ? 2.821 -13.006 -15.816 1.00 35.34 157 SER A CA 1
ATOM 1205 C C . SER A 1 157 ? 4.141 -12.600 -16.498 1.00 35.34 157 SER A C 1
ATOM 1207 O O . SER A 1 157 ? 5.000 -11.963 -15.905 1.00 35.34 157 SER A O 1
ATOM 1209 N N . GLN A 1 158 ? 4.340 -12.938 -17.772 1.00 41.81 158 GLN A N 1
ATOM 1210 C CA . GLN A 1 158 ? 5.556 -12.557 -18.507 1.00 41.81 158 GLN A CA 1
ATOM 1211 C C . GLN A 1 158 ? 5.499 -11.139 -19.087 1.00 41.81 158 GLN A C 1
ATOM 1213 O O . GLN A 1 158 ? 5.095 -10.956 -20.225 1.00 41.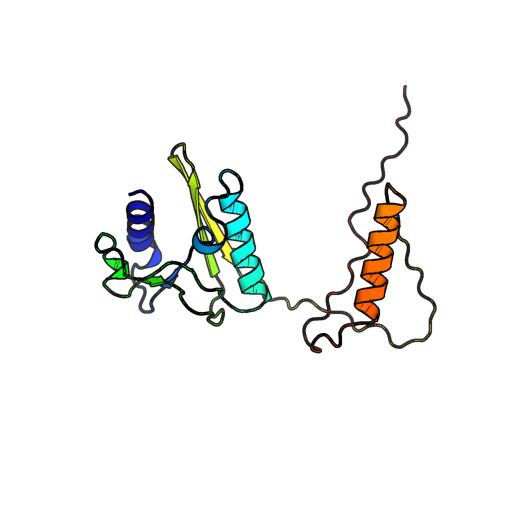81 158 GLN A O 1
ATOM 1218 N N . THR A 1 159 ? 5.950 -10.133 -18.339 1.00 37.28 159 THR A N 1
ATOM 1219 C CA . THR A 1 159 ? 6.068 -8.748 -18.824 1.00 37.28 159 THR A CA 1
ATOM 1220 C C . THR A 1 159 ? 6.651 -8.672 -20.240 1.00 37.28 159 THR A C 1
ATOM 1222 O O . THR A 1 159 ? 7.832 -8.958 -20.443 1.00 37.28 159 THR A O 1
ATOM 1225 N N . GLY A 1 160 ? 5.842 -8.228 -21.204 1.00 32.53 160 GLY A N 1
ATOM 1226 C CA . GLY A 1 160 ? 6.349 -7.755 -22.484 1.00 32.53 160 GLY A CA 1
ATOM 1227 C C . GLY A 1 160 ? 7.385 -6.669 -22.215 1.00 32.53 160 GLY A C 1
ATOM 1228 O O . GLY A 1 160 ? 7.093 -5.671 -21.553 1.00 32.53 160 GLY A O 1
ATOM 1229 N N . VAL A 1 161 ? 8.616 -6.875 -22.677 1.00 35.81 161 VAL A N 1
ATOM 1230 C CA . VAL A 1 161 ? 9.645 -5.840 -22.638 1.00 35.81 161 VAL A CA 1
ATOM 1231 C C . VAL A 1 161 ? 9.145 -4.699 -23.522 1.00 35.81 161 VAL A C 1
ATOM 1233 O O . VAL A 1 161 ? 9.225 -4.768 -24.747 1.00 35.81 161 VAL A O 1
ATOM 1236 N N . ALA A 1 162 ? 8.593 -3.654 -22.905 1.00 32.09 162 ALA A N 1
ATOM 1237 C CA . ALA A 1 162 ? 8.230 -2.418 -23.579 1.00 32.09 162 ALA A CA 1
ATOM 1238 C C . ALA A 1 162 ? 9.512 -1.723 -24.063 1.00 32.09 162 ALA A C 1
ATOM 1240 O O . ALA A 1 162 ? 10.061 -0.842 -23.409 1.00 32.09 162 ALA A O 1
ATOM 1241 N N . THR A 1 163 ? 10.010 -2.142 -25.222 1.00 36.50 163 THR A N 1
ATOM 1242 C CA . THR A 1 163 ? 11.037 -1.438 -25.996 1.00 36.50 163 THR A CA 1
ATOM 1243 C C . THR A 1 163 ? 10.356 -0.602 -27.071 1.00 36.50 163 THR A C 1
ATOM 1245 O O . THR A 1 163 ? 10.534 -0.803 -28.262 1.00 36.50 163 THR A O 1
ATOM 1248 N N . SER A 1 164 ? 9.509 0.335 -26.652 1.00 36.72 164 SER A N 1
ATOM 1249 C CA . SER A 1 164 ? 9.197 1.553 -27.409 1.00 36.72 164 SER A CA 1
ATOM 1250 C C . SER A 1 164 ? 8.279 2.443 -26.577 1.00 36.72 164 SER A C 1
ATOM 1252 O O . SER A 1 164 ? 7.222 2.018 -26.124 1.00 36.72 164 SER A O 1
ATOM 1254 N N . GLY A 1 165 ? 8.703 3.688 -26.346 1.00 27.05 165 GLY A N 1
ATOM 1255 C CA . GLY A 1 165 ? 7.832 4.708 -25.754 1.00 27.05 165 GLY A CA 1
ATOM 1256 C C . GLY A 1 165 ? 8.517 5.831 -24.974 1.00 27.05 165 GLY A C 1
ATOM 1257 O O . GLY A 1 165 ? 7.849 6.794 -24.623 1.00 27.05 165 GLY A O 1
ATOM 1258 N N . GLY A 1 166 ? 9.825 5.754 -24.709 1.00 27.28 166 GLY A N 1
ATOM 1259 C CA . GLY A 1 166 ? 10.533 6.756 -23.901 1.00 27.28 166 GLY A CA 1
ATOM 1260 C C . GLY A 1 166 ? 11.900 7.144 -24.454 1.00 27.28 166 GLY A C 1
ATOM 1261 O O . GLY A 1 166 ? 12.865 7.187 -23.700 1.00 27.28 166 GLY A O 1
ATOM 1262 N N . VAL A 1 167 ? 12.015 7.386 -25.762 1.00 33.66 167 VAL A N 1
ATOM 1263 C CA . VAL A 1 167 ? 13.202 8.055 -26.317 1.00 33.66 167 VAL A CA 1
ATOM 1264 C C . VAL A 1 167 ? 12.910 9.551 -26.359 1.00 33.66 167 VAL A C 1
ATOM 1266 O O . VAL A 1 167 ? 12.229 10.032 -27.259 1.00 33.66 167 VAL A O 1
ATOM 1269 N N . THR A 1 168 ? 13.425 10.304 -25.389 1.00 26.42 168 THR A N 1
ATOM 1270 C CA . THR A 1 168 ? 13.497 11.765 -25.503 1.00 26.42 168 THR A CA 1
ATOM 1271 C C . THR A 1 168 ? 14.642 12.101 -26.454 1.00 26.42 168 THR A C 1
ATOM 1273 O O . THR A 1 168 ? 15.810 12.093 -26.065 1.00 26.42 168 THR A O 1
ATOM 1276 N N . SER A 1 169 ? 14.326 12.365 -27.722 1.00 25.50 169 SER A N 1
ATOM 1277 C CA . SER A 1 169 ? 15.298 12.857 -28.699 1.00 25.50 169 SER A CA 1
ATOM 1278 C C . SER A 1 169 ? 15.604 14.334 -28.437 1.00 25.50 169 SER A C 1
ATOM 1280 O O . SER A 1 169 ? 14.725 15.184 -28.585 1.00 25.50 169 SER A O 1
ATOM 1282 N N . PHE A 1 170 ? 16.849 14.668 -28.100 1.00 33.06 170 PHE A N 1
ATOM 1283 C CA . PHE A 1 170 ? 17.329 16.049 -28.156 1.00 33.06 170 PHE A CA 1
ATOM 1284 C C . PHE A 1 170 ? 17.951 16.297 -29.533 1.00 33.06 170 PHE A C 1
ATOM 1286 O O . PHE A 1 170 ? 19.056 15.837 -29.813 1.00 33.06 170 PHE A O 1
ATOM 1293 N N . GLY A 1 171 ? 17.232 17.006 -30.407 1.00 27.84 171 GLY A N 1
ATOM 1294 C CA . GLY A 1 171 ? 17.797 17.527 -31.653 1.00 27.84 171 GLY A CA 1
ATOM 1295 C C . GLY A 1 171 ? 18.752 18.702 -31.385 1.00 27.84 171 GLY A C 1
ATOM 1296 O O . GLY A 1 171 ? 18.588 19.404 -30.380 1.00 27.84 171 GLY A O 1
ATOM 1297 N N . PRO A 1 172 ? 19.752 18.954 -32.249 1.00 30.62 172 PRO A N 1
ATOM 1298 C CA . PRO A 1 172 ? 20.654 20.086 -32.078 1.00 30.62 172 PRO A CA 1
ATOM 1299 C C . PRO A 1 172 ? 19.875 21.406 -32.166 1.00 30.62 172 PRO A C 1
ATOM 1301 O O . PRO A 1 172 ? 19.184 21.670 -33.151 1.00 30.62 172 PRO A O 1
ATOM 1304 N N . LYS A 1 173 ? 20.003 22.255 -31.134 1.00 32.56 173 LYS A N 1
ATOM 1305 C CA . LYS A 1 173 ? 19.528 23.647 -31.151 1.00 32.56 173 LYS A CA 1
ATOM 1306 C C . LYS A 1 173 ? 20.163 24.364 -32.347 1.00 32.56 173 LYS A C 1
ATOM 1308 O O . LYS A 1 173 ? 21.339 24.718 -32.293 1.00 32.56 173 LYS A O 1
ATOM 1313 N N . ARG A 1 174 ? 19.389 24.626 -33.404 1.00 35.84 174 ARG A N 1
ATOM 1314 C CA . ARG A 1 174 ? 19.735 25.676 -34.367 1.00 35.84 174 ARG A CA 1
ATOM 1315 C C . ARG A 1 174 ? 19.617 27.010 -33.632 1.00 35.84 174 ARG A C 1
ATOM 1317 O O . ARG A 1 174 ? 18.526 27.386 -33.215 1.00 35.84 174 ARG A O 1
ATOM 1324 N N . ARG A 1 175 ? 20.752 27.674 -33.410 1.00 36.41 175 ARG A N 1
ATOM 1325 C CA . ARG A 1 175 ? 20.782 29.094 -33.053 1.00 36.41 175 ARG A CA 1
ATOM 1326 C C . ARG A 1 175 ? 20.368 29.878 -34.300 1.00 36.41 175 ARG A C 1
ATOM 1328 O O . ARG A 1 175 ? 20.979 29.678 -35.348 1.00 36.41 175 ARG A O 1
ATOM 1335 N N . SER A 1 176 ? 19.316 30.682 -34.181 1.00 43.19 176 SER A N 1
ATOM 1336 C CA . SER A 1 176 ? 19.105 31.866 -35.020 1.00 43.19 176 SER A CA 1
ATOM 1337 C C . SER A 1 176 ? 20.001 32.987 -34.521 1.00 43.19 176 SER A C 1
ATOM 1339 O O . SER A 1 176 ? 20.037 33.137 -33.274 1.00 43.19 176 SER A O 1
#

Secondary structure (DSSP, 8-state):
-HHHHHHHHHHHHHSTT--SPEEE--SHHHH---GGGHHHHHHHHHHHHHHHTEEPPPSS--S--TT-HHHHTTSEEE--S-EE---SEEEEEEE-TTS-EEEEEEE---S----PPPP-S----------SSHHHHHHHHHHHHHHHHH----TT-------SS-----------

pLDDT: mean 79.12, std 20.88, range [25.5, 95.88]